Protein AF-A0A6A3FRI3-F1 (afdb_monomer_lite)

Foldseek 3Di:
DDDPPPPVVLLVVLADPPDPVCVVVSVVSLVVVQVVVQVVVQVVCVVVVHDGAQDGLVVVVVDDRDQDDQDDPVDPVSNVSSVVNVVVSVVSNVVSVVSCVSRYDPVPPD

Radius of gyration: 16.51 Å; chains: 1; bounding box: 37×22×49 Å

Secondary structure (DSSP, 8-state):
-------HHHHHTT---S-GGGHHHHHHHHHHHHHHHHHHHHHHHHHTTPPPPS--TTHHHHSPPPPPPPPPTT-HHHHHHHHHHHHHHHHHHHHHHHHHHHHS-GGG--

Structure (mmCIF, N/CA/C/O backbone):
data_AF-A0A6A3FRI3-F1
#
_entry.id   AF-A0A6A3FRI3-F1
#
loop_
_atom_site.group_PDB
_atom_site.id
_atom_site.type_symbol
_atom_site.label_atom_id
_atom_site.label_alt_id
_atom_site.label_comp_id
_atom_site.label_asym_id
_atom_site.label_entity_id
_atom_site.label_seq_id
_atom_site.pdbx_PDB_ins_code
_atom_site.Cartn_x
_atom_site.Cartn_y
_atom_site.Cartn_z
_atom_site.occupancy
_atom_site.B_iso_or_equiv
_atom_site.auth_seq_id
_atom_site.auth_comp_id
_atom_site.auth_asym_id
_atom_site.auth_atom_id
_atom_site.pdbx_PDB_model_num
ATOM 1 N N . MET A 1 1 ? -22.302 -7.271 1.006 1.00 30.28 1 MET A N 1
ATOM 2 C CA . MET A 1 1 ? -21.023 -6.550 1.175 1.00 30.28 1 MET A CA 1
ATOM 3 C C . MET A 1 1 ? -20.054 -7.052 0.111 1.00 30.28 1 MET A C 1
ATOM 5 O O . MET A 1 1 ? -19.526 -8.150 0.256 1.00 30.28 1 MET A O 1
ATOM 9 N N . SER A 1 2 ? -19.900 -6.324 -1.000 1.00 31.44 2 SER A N 1
ATOM 10 C CA . SER A 1 2 ? -18.904 -6.665 -2.026 1.00 31.44 2 SER A CA 1
ATOM 11 C C . SER A 1 2 ? -17.510 -6.451 -1.452 1.00 31.44 2 SER A C 1
ATOM 13 O O . SER A 1 2 ? -17.200 -5.361 -0.979 1.00 31.44 2 SER A O 1
ATOM 15 N N . LYS A 1 3 ? -16.664 -7.487 -1.500 1.00 38.19 3 LYS A N 1
ATOM 16 C CA . LYS A 1 3 ? -15.209 -7.313 -1.404 1.00 38.19 3 LYS A CA 1
ATOM 17 C C . LYS A 1 3 ? -14.811 -6.238 -2.423 1.00 38.19 3 LYS A C 1
ATOM 19 O O . LYS A 1 3 ? -15.336 -6.306 -3.537 1.00 38.19 3 LYS A O 1
ATOM 24 N N . PRO A 1 4 ? -13.895 -5.305 -2.115 1.00 42.94 4 PRO A N 1
ATOM 25 C CA . PRO A 1 4 ? -13.246 -4.553 -3.173 1.00 42.94 4 PRO A CA 1
ATOM 26 C C . PRO A 1 4 ? -12.494 -5.592 -4.003 1.00 42.94 4 PRO A C 1
ATOM 28 O O . PRO A 1 4 ? -11.451 -6.112 -3.602 1.00 42.94 4 PRO A O 1
ATOM 31 N N . ALA A 1 5 ? -13.111 -6.012 -5.106 1.00 43.94 5 ALA A N 1
ATOM 32 C CA . ALA A 1 5 ? -12.445 -6.797 -6.114 1.00 43.94 5 ALA A CA 1
ATOM 33 C C . ALA A 1 5 ? -11.361 -5.867 -6.633 1.00 43.94 5 ALA A C 1
ATOM 35 O O . ALA A 1 5 ? -11.647 -4.884 -7.306 1.00 43.94 5 ALA A O 1
ATOM 36 N N . LEU A 1 6 ? -10.130 -6.130 -6.203 1.00 53.78 6 LEU A N 1
ATOM 37 C CA . LEU A 1 6 ? -8.950 -5.554 -6.808 1.00 53.78 6 LEU A CA 1
ATOM 38 C C . LEU A 1 6 ? -9.091 -5.804 -8.306 1.00 53.78 6 LEU A C 1
ATOM 40 O O . LEU A 1 6 ? -9.023 -6.956 -8.742 1.00 53.78 6 LEU A O 1
ATOM 44 N N . ASP A 1 7 ? -9.406 -4.751 -9.052 1.00 58.34 7 ASP A N 1
ATOM 45 C CA . ASP A 1 7 ? -9.619 -4.863 -10.480 1.00 58.34 7 ASP A CA 1
ATOM 46 C C . ASP A 1 7 ? -8.304 -5.372 -11.070 1.00 58.34 7 ASP A C 1
ATOM 48 O O . ASP A 1 7 ? -7.268 -4.711 -10.959 1.00 58.34 7 ASP A O 1
ATOM 52 N N . LYS A 1 8 ? -8.298 -6.608 -11.581 1.00 54.31 8 LYS A N 1
ATOM 53 C CA . LYS A 1 8 ? -7.068 -7.262 -12.054 1.00 54.31 8 LYS A CA 1
ATOM 54 C C . LYS A 1 8 ? -6.370 -6.399 -13.110 1.00 54.31 8 LYS A C 1
ATOM 56 O O . LYS A 1 8 ? -5.144 -6.321 -13.109 1.00 54.31 8 LYS A O 1
ATOM 61 N N . SER A 1 9 ? -7.153 -5.651 -13.897 1.00 58.28 9 SER A N 1
ATOM 62 C CA . SER A 1 9 ? -6.645 -4.699 -14.887 1.00 58.28 9 SER A CA 1
ATOM 63 C C . SER A 1 9 ? -5.791 -3.586 -14.264 1.00 58.28 9 SER A C 1
ATOM 65 O O . SER A 1 9 ? -4.794 -3.164 -14.852 1.00 58.28 9 SER A O 1
ATOM 67 N N . SER A 1 10 ? -6.118 -3.156 -13.039 1.00 68.31 10 SER A N 1
ATOM 68 C CA . SER A 1 10 ? -5.391 -2.104 -12.329 1.00 68.31 10 SER A CA 1
ATOM 69 C C . SER A 1 10 ? -3.995 -2.565 -11.917 1.00 68.31 10 SER A C 1
ATOM 71 O O . SER A 1 10 ? -3.048 -1.794 -12.056 1.00 68.31 10 SER A O 1
ATOM 73 N N . VAL A 1 11 ? -3.836 -3.806 -11.448 1.00 73.56 11 VAL A N 1
ATOM 74 C CA . VAL A 1 11 ? -2.526 -4.329 -11.018 1.00 73.56 11 VAL A CA 1
ATOM 75 C C . VAL A 1 11 ? -1.655 -4.698 -12.212 1.00 73.56 11 VAL A C 1
ATOM 77 O O . VAL A 1 11 ? -0.459 -4.409 -12.199 1.00 73.56 11 VAL A O 1
ATOM 80 N N . ASP A 1 12 ? -2.244 -5.249 -13.276 1.00 77.69 12 ASP A N 1
ATOM 81 C CA . ASP A 1 12 ? -1.517 -5.547 -14.515 1.00 77.69 12 ASP A CA 1
ATOM 82 C C . ASP A 1 12 ? -0.881 -4.280 -15.118 1.00 77.69 12 ASP A C 1
ATOM 84 O O . ASP A 1 12 ? 0.250 -4.318 -15.611 1.00 77.69 12 ASP A O 1
ATOM 88 N N . SER A 1 13 ? -1.549 -3.126 -14.991 1.00 83.00 13 SER A N 1
ATOM 89 C CA . SER A 1 13 ? -1.017 -1.824 -15.426 1.00 83.00 13 SER A CA 1
ATOM 90 C C . SER A 1 13 ? 0.208 -1.339 -14.628 1.00 83.00 13 SER A C 1
ATOM 92 O O . SER A 1 13 ? 0.984 -0.507 -15.111 1.00 83.00 13 SER A O 1
ATOM 94 N N . LEU A 1 14 ? 0.406 -1.870 -13.416 1.00 88.12 14 LEU A N 1
ATOM 95 C CA . LEU A 1 14 ? 1.510 -1.534 -12.514 1.00 88.12 14 LEU A CA 1
ATOM 96 C C . LEU A 1 14 ? 2.717 -2.457 -12.694 1.00 88.12 14 LEU A C 1
ATOM 98 O O . LEU A 1 14 ? 3.696 -2.328 -11.961 1.00 88.12 14 LEU A O 1
ATOM 102 N N . ARG A 1 15 ? 2.685 -3.390 -13.648 1.00 89.31 15 ARG A N 1
ATOM 103 C CA . ARG A 1 15 ? 3.771 -4.347 -13.849 1.00 89.31 15 ARG A CA 1
ATOM 104 C C . ARG A 1 15 ? 5.039 -3.657 -14.351 1.00 89.31 15 ARG A C 1
ATOM 106 O O . ARG A 1 15 ? 5.034 -2.929 -15.345 1.00 89.31 15 ARG A O 1
ATOM 113 N N . PHE A 1 16 ? 6.155 -3.909 -13.676 1.00 88.44 16 PHE A N 1
ATOM 114 C CA . PHE A 1 16 ? 7.455 -3.428 -14.108 1.00 88.44 16 PHE A CA 1
ATOM 115 C C . PHE A 1 16 ? 7.935 -4.242 -15.312 1.00 88.44 16 PHE A C 1
ATOM 117 O O . PHE A 1 16 ? 7.940 -5.471 -15.298 1.00 88.44 16 PHE A O 1
ATOM 124 N N . ASN A 1 17 ? 8.384 -3.554 -16.359 1.00 86.12 17 ASN A N 1
ATOM 125 C CA . ASN A 1 17 ? 8.861 -4.195 -17.588 1.00 86.12 17 ASN A CA 1
ATOM 126 C C . ASN A 1 17 ? 10.321 -4.681 -17.511 1.00 86.12 17 ASN A C 1
ATOM 128 O O . ASN A 1 17 ? 10.878 -5.086 -18.529 1.00 86.12 17 ASN A O 1
ATOM 132 N N . GLY A 1 18 ? 10.953 -4.608 -16.336 1.00 84.94 18 GLY A N 1
ATOM 133 C CA . GLY A 1 18 ? 12.324 -5.069 -16.107 1.00 84.94 18 GLY A CA 1
ATOM 134 C C . GLY A 1 18 ? 13.418 -4.128 -16.621 1.00 84.94 18 GLY A C 1
ATOM 135 O O . GLY A 1 18 ? 14.591 -4.390 -16.377 1.00 84.94 18 GLY A O 1
ATOM 136 N N . LYS A 1 19 ? 13.077 -3.030 -17.313 1.00 87.62 19 LYS A N 1
ATOM 137 C CA . LYS A 1 19 ? 14.070 -2.099 -17.872 1.00 87.62 19 LYS A CA 1
ATOM 138 C C . LYS A 1 19 ? 14.507 -1.084 -16.806 1.00 87.62 19 LYS A C 1
ATOM 140 O O . LYS A 1 19 ? 13.668 -0.282 -16.388 1.00 87.62 19 LYS A O 1
ATOM 145 N N . PRO A 1 20 ? 15.796 -1.030 -16.411 1.00 87.50 20 PRO A N 1
ATOM 146 C CA . PRO A 1 20 ? 16.275 -0.118 -15.367 1.00 87.50 20 PRO A CA 1
ATOM 147 C C . PRO A 1 20 ? 15.896 1.362 -15.566 1.00 87.50 20 PRO A C 1
ATOM 149 O O . PRO A 1 20 ? 15.453 1.977 -14.596 1.00 87.50 20 PRO A O 1
ATOM 152 N N . PRO A 1 21 ? 15.936 1.934 -16.793 1.00 91.81 21 PRO A N 1
ATOM 153 C CA . PRO A 1 21 ? 15.521 3.324 -17.014 1.00 91.81 21 PRO A CA 1
ATOM 154 C C . PRO A 1 21 ? 14.061 3.611 -16.636 1.00 91.81 21 PRO A C 1
ATOM 156 O O . PRO A 1 21 ? 13.702 4.748 -16.352 1.00 91.81 21 PRO A O 1
ATOM 159 N N . HIS A 1 22 ? 13.202 2.589 -16.618 1.00 89.94 22 HIS A N 1
ATOM 160 C CA . HIS A 1 22 ? 11.782 2.731 -16.300 1.00 89.94 22 HIS A CA 1
ATOM 161 C C . HIS A 1 22 ? 11.470 2.525 -14.813 1.00 89.94 22 HIS A C 1
ATOM 163 O O . HIS A 1 22 ? 10.319 2.689 -14.409 1.00 89.94 22 HIS A O 1
ATOM 169 N N . PHE A 1 23 ? 12.461 2.164 -13.993 1.00 88.06 23 PHE A N 1
ATOM 170 C CA . PHE A 1 23 ? 12.241 1.803 -12.593 1.00 88.06 23 PHE A CA 1
ATOM 171 C C . PHE A 1 23 ? 11.689 2.972 -11.770 1.00 88.06 23 PHE A C 1
ATOM 173 O O . PHE A 1 23 ? 10.719 2.803 -11.034 1.00 88.06 23 PHE A O 1
ATOM 180 N N . ALA A 1 24 ? 12.245 4.176 -11.941 1.00 90.38 24 ALA A N 1
ATOM 181 C CA . ALA A 1 24 ? 11.767 5.369 -11.242 1.00 90.38 24 ALA A CA 1
ATOM 182 C C . ALA A 1 24 ? 10.301 5.682 -11.587 1.00 90.38 24 ALA A C 1
ATOM 184 O O . ALA A 1 24 ? 9.480 5.874 -10.693 1.00 90.38 24 ALA A O 1
ATOM 185 N N . ALA A 1 25 ? 9.951 5.641 -12.876 1.00 90.38 25 ALA A N 1
ATOM 186 C CA . ALA A 1 25 ? 8.585 5.875 -13.338 1.00 90.38 25 ALA A CA 1
ATOM 187 C C . ALA A 1 25 ? 7.604 4.810 -12.819 1.00 90.38 25 ALA A C 1
ATOM 189 O O . ALA A 1 25 ? 6.489 5.135 -12.412 1.00 90.38 25 ALA A O 1
ATOM 190 N N . TRP A 1 26 ? 8.019 3.541 -12.797 1.00 92.31 26 TRP A N 1
ATOM 191 C CA . TRP A 1 26 ? 7.243 2.457 -12.197 1.00 92.31 26 TRP A CA 1
ATOM 192 C C . TRP A 1 26 ? 7.014 2.681 -10.695 1.00 92.31 26 TRP A C 1
ATOM 194 O O . TRP A 1 26 ? 5.873 2.617 -10.238 1.00 92.31 26 TRP A O 1
ATOM 204 N N . LYS A 1 27 ? 8.065 3.028 -9.941 1.00 89.81 27 LYS A N 1
ATOM 205 C CA . LYS A 1 27 ? 7.968 3.324 -8.504 1.00 89.81 27 LYS A CA 1
ATOM 206 C C . LYS A 1 27 ? 6.992 4.474 -8.241 1.00 89.81 27 LYS A C 1
ATOM 208 O O . LYS A 1 27 ? 6.152 4.365 -7.352 1.00 89.81 27 LYS A O 1
ATOM 213 N N . SER A 1 28 ? 7.046 5.545 -9.036 1.00 90.31 28 SER A N 1
ATOM 214 C CA . SER A 1 28 ? 6.092 6.657 -8.938 1.00 90.31 28 SER A CA 1
ATOM 215 C C . SER A 1 28 ? 4.648 6.212 -9.178 1.00 90.31 28 SER A C 1
ATOM 217 O O . SER A 1 28 ? 3.768 6.597 -8.411 1.00 90.31 28 SER A O 1
ATOM 219 N N . LYS A 1 29 ? 4.391 5.365 -10.185 1.00 90.62 29 LYS A N 1
ATOM 220 C CA . LYS A 1 29 ? 3.048 4.806 -10.435 1.00 90.62 29 LYS A CA 1
ATOM 221 C C . LYS A 1 29 ? 2.540 3.981 -9.253 1.00 90.62 29 LYS A C 1
ATOM 223 O O . LYS A 1 29 ? 1.385 4.128 -8.864 1.00 90.62 29 LYS A O 1
ATOM 228 N N . LEU A 1 30 ? 3.406 3.161 -8.660 1.00 90.25 30 LEU A N 1
ATOM 229 C CA . LEU A 1 30 ? 3.069 2.357 -7.487 1.00 90.25 30 LEU A CA 1
ATOM 230 C C . LEU A 1 30 ? 2.686 3.248 -6.293 1.00 90.25 30 LEU A C 1
ATOM 232 O O . LEU A 1 30 ? 1.672 3.000 -5.647 1.00 90.25 30 LEU A O 1
ATOM 236 N N . ILE A 1 31 ? 3.440 4.322 -6.036 1.00 89.38 31 ILE A N 1
ATOM 237 C CA . ILE A 1 31 ? 3.127 5.285 -4.966 1.00 89.38 31 ILE A CA 1
ATOM 238 C C . ILE A 1 31 ? 1.783 5.985 -5.216 1.00 89.38 31 ILE A C 1
ATOM 240 O O . ILE A 1 31 ? 0.993 6.128 -4.287 1.00 89.38 31 ILE A O 1
ATOM 244 N N . ILE A 1 32 ? 1.499 6.404 -6.454 1.00 90.00 32 ILE A N 1
ATOM 245 C CA . ILE A 1 32 ? 0.219 7.041 -6.813 1.00 90.00 32 ILE A CA 1
ATOM 246 C C . ILE A 1 32 ? -0.958 6.087 -6.565 1.00 90.00 32 ILE A C 1
ATOM 248 O O . ILE A 1 32 ? -1.971 6.498 -6.004 1.00 90.00 32 ILE A O 1
ATOM 252 N N . HIS A 1 33 ? -0.814 4.812 -6.931 1.00 90.31 33 HIS A N 1
ATOM 253 C CA . HIS A 1 33 ? -1.831 3.788 -6.674 1.00 90.31 33 HIS A CA 1
ATOM 254 C C . HIS A 1 33 ? -2.098 3.599 -5.176 1.00 90.31 33 HIS A C 1
ATOM 256 O O . HIS A 1 33 ? -3.249 3.586 -4.740 1.00 90.31 33 HIS A O 1
ATOM 262 N N . LEU A 1 34 ? -1.035 3.501 -4.373 1.00 89.88 34 LEU A N 1
ATOM 263 C CA . LEU A 1 34 ? -1.152 3.364 -2.921 1.00 89.88 34 LEU A CA 1
ATOM 264 C C . LEU A 1 34 ? -1.819 4.585 -2.272 1.00 89.88 34 LEU A C 1
ATOM 266 O O . LEU A 1 34 ? -2.683 4.404 -1.416 1.00 89.88 34 LEU A O 1
ATOM 270 N N . LYS A 1 35 ? -1.495 5.801 -2.732 1.00 87.94 35 LYS A N 1
ATOM 271 C CA . LYS A 1 35 ? -2.168 7.047 -2.321 1.00 87.94 35 LYS A CA 1
ATOM 272 C C . LYS A 1 35 ? -3.671 7.004 -2.597 1.00 87.94 35 LYS A C 1
ATOM 274 O O . LYS A 1 35 ? -4.469 7.230 -1.693 1.00 87.94 35 LYS A O 1
ATOM 279 N N . ALA A 1 36 ? -4.065 6.638 -3.817 1.00 87.50 36 ALA A N 1
ATOM 280 C CA . ALA A 1 36 ? -5.477 6.557 -4.191 1.00 87.50 36 ALA A CA 1
ATOM 281 C C . ALA A 1 36 ? -6.258 5.550 -3.321 1.00 87.50 36 ALA A C 1
ATOM 283 O O . ALA A 1 36 ? -7.353 5.855 -2.848 1.00 87.50 36 ALA A O 1
ATOM 284 N N . LEU A 1 37 ? -5.676 4.376 -3.045 1.00 86.81 37 LEU A N 1
ATOM 285 C CA . LEU A 1 37 ? -6.274 3.380 -2.146 1.00 86.81 37 LEU A CA 1
ATOM 286 C C . LEU A 1 37 ? -6.367 3.868 -0.695 1.00 86.81 37 LEU A C 1
ATOM 288 O O . LEU A 1 37 ? -7.349 3.586 -0.005 1.00 86.81 37 LEU A O 1
ATOM 292 N N . SER A 1 38 ? -5.344 4.582 -0.229 1.00 85.00 38 SER A N 1
ATOM 293 C CA . SER A 1 38 ? -5.301 5.197 1.098 1.00 85.00 38 SER A CA 1
ATOM 294 C C . SER A 1 38 ? -6.451 6.189 1.288 1.00 85.00 38 SER A C 1
ATOM 296 O O . SER A 1 38 ? -7.200 6.104 2.265 1.00 85.00 38 SER A O 1
ATOM 298 N N . ASP A 1 39 ? -6.660 7.070 0.309 1.00 84.50 39 ASP A N 1
ATOM 299 C CA . ASP A 1 39 ? -7.727 8.069 0.338 1.00 84.50 39 ASP A CA 1
ATOM 300 C C . ASP A 1 39 ? -9.121 7.433 0.223 1.00 84.50 39 ASP A C 1
ATOM 302 O O . ASP A 1 39 ? -10.020 7.802 0.984 1.00 84.50 39 ASP A O 1
ATOM 306 N N . GLN A 1 40 ? -9.296 6.417 -0.633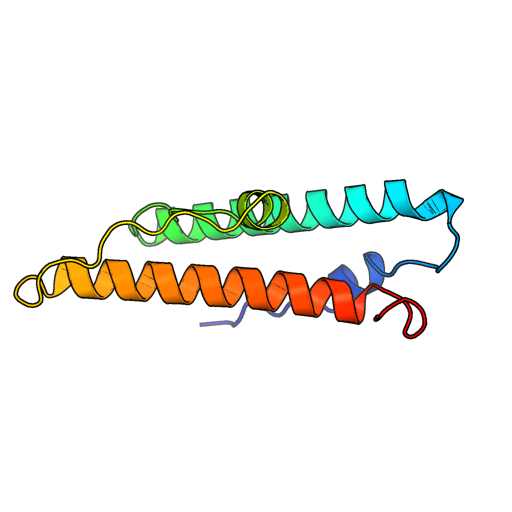 1.00 85.75 40 GLN A N 1
ATOM 307 C CA . GLN A 1 40 ? -10.546 5.650 -0.705 1.00 85.75 40 GLN A CA 1
ATOM 308 C C . GLN A 1 40 ? -10.889 5.021 0.654 1.00 85.75 40 GLN A C 1
ATOM 310 O O . GLN A 1 40 ? -12.009 5.154 1.146 1.00 85.75 40 GLN A O 1
ATOM 315 N N . ARG A 1 41 ? -9.920 4.370 1.303 1.00 82.12 41 ARG A N 1
ATOM 316 C CA . ARG A 1 41 ? -10.132 3.723 2.604 1.00 82.12 41 ARG A CA 1
ATOM 317 C C . ARG A 1 41 ? -10.399 4.736 3.717 1.00 82.12 41 ARG A C 1
ATOM 319 O O . ARG A 1 41 ? -11.207 4.466 4.606 1.00 82.12 41 ARG A O 1
ATOM 326 N N . ALA A 1 42 ? -9.741 5.894 3.691 1.00 81.69 42 ALA A N 1
ATOM 327 C CA . ALA A 1 42 ? -10.023 6.975 4.630 1.00 81.69 42 ALA A CA 1
ATOM 328 C C . ALA A 1 42 ? -11.466 7.482 4.473 1.00 81.69 42 ALA A C 1
ATOM 330 O O . ALA A 1 42 ? -12.157 7.670 5.475 1.00 81.69 42 ALA A O 1
ATOM 331 N N . LEU A 1 43 ? -11.941 7.632 3.233 1.00 83.25 43 LEU A N 1
ATOM 332 C CA . LEU A 1 43 ? -13.324 8.003 2.945 1.00 83.25 43 LEU A CA 1
ATOM 333 C C . LEU A 1 43 ? -14.316 6.944 3.448 1.00 83.25 43 LEU A C 1
ATOM 335 O O . LEU A 1 43 ? -15.288 7.292 4.116 1.00 83.25 43 LEU A O 1
ATOM 339 N N . GLU A 1 44 ? -14.052 5.659 3.196 1.00 85.00 44 GLU A N 1
ATOM 340 C CA . GLU A 1 44 ? -14.876 4.556 3.708 1.00 85.00 44 GLU A CA 1
ATOM 341 C C . GLU A 1 44 ? -14.965 4.597 5.242 1.00 85.00 44 GLU A C 1
ATOM 343 O O . GLU A 1 44 ? -16.054 4.479 5.801 1.00 85.00 44 GLU A O 1
ATOM 348 N N . LYS A 1 45 ? -13.852 4.822 5.950 1.00 80.50 45 LYS A N 1
ATOM 349 C CA . LYS A 1 45 ? -13.853 4.916 7.420 1.00 80.50 45 LYS A CA 1
ATOM 350 C C . LYS A 1 45 ? -14.681 6.093 7.935 1.00 80.50 45 LYS A C 1
ATOM 352 O O . LYS A 1 45 ? -15.475 5.896 8.855 1.00 80.50 45 LYS A O 1
ATOM 357 N N . LEU A 1 46 ? -14.567 7.265 7.303 1.00 80.44 46 LEU A N 1
ATOM 358 C CA . LEU A 1 46 ? -15.384 8.438 7.633 1.00 80.44 46 LEU A CA 1
ATOM 359 C C . LEU A 1 46 ? -16.883 8.166 7.443 1.00 80.44 46 LEU A C 1
ATOM 361 O O . LEU A 1 46 ? -17.684 8.511 8.310 1.00 80.44 46 LEU A O 1
ATOM 365 N N . GLN 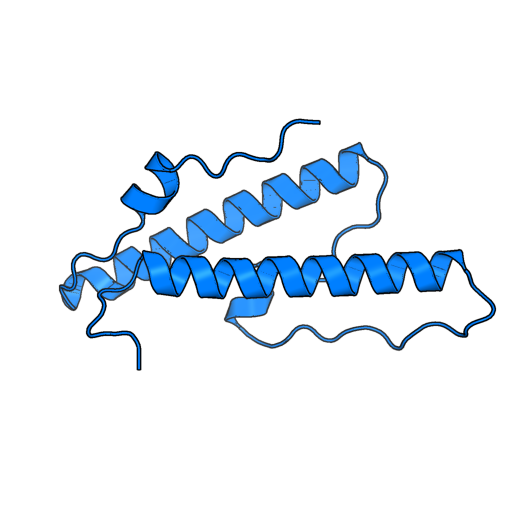A 1 47 ? -17.268 7.503 6.350 1.00 80.19 47 GLN A N 1
ATOM 366 C CA . GLN A 1 47 ? -18.669 7.157 6.075 1.00 80.19 47 GLN A CA 1
ATOM 367 C C . GLN A 1 47 ? -19.266 6.218 7.130 1.00 80.19 47 GLN A C 1
ATOM 369 O O . GLN A 1 47 ? -20.437 6.342 7.482 1.00 80.19 47 GLN A O 1
ATOM 374 N N . HIS A 1 48 ? -18.455 5.312 7.671 1.00 82.88 48 HIS A N 1
ATOM 375 C CA . HIS A 1 48 ? -18.872 4.365 8.704 1.00 82.88 48 HIS A CA 1
ATOM 376 C C . HIS A 1 48 ? -18.702 4.912 10.133 1.00 82.88 48 HIS A C 1
ATOM 378 O O . HIS A 1 48 ? -18.855 4.155 11.088 1.00 82.88 48 HIS A O 1
ATOM 384 N N . LYS A 1 49 ? -18.395 6.212 10.297 1.00 78.69 49 LYS A N 1
ATOM 385 C CA . LYS A 1 49 ? -18.133 6.867 11.596 1.00 78.69 49 LYS A CA 1
ATOM 386 C C . LYS A 1 49 ? -17.043 6.177 12.425 1.00 78.69 49 LYS A C 1
ATOM 388 O O . LYS A 1 49 ? -17.048 6.260 13.650 1.00 78.69 49 LYS A O 1
ATOM 393 N N . HIS A 1 50 ? -16.115 5.491 11.764 1.00 74.31 50 HIS A N 1
ATOM 394 C CA . HIS A 1 50 ? -14.936 4.961 12.432 1.00 74.31 50 HIS A CA 1
ATOM 395 C C . HIS A 1 50 ? -13.898 6.064 12.614 1.00 74.31 50 HIS A C 1
ATOM 397 O O . HIS A 1 50 ? -13.855 7.030 11.847 1.00 74.31 50 HIS A O 1
ATOM 403 N N . GLU A 1 51 ? -13.020 5.878 13.597 1.00 73.81 51 GLU A N 1
ATOM 404 C CA . GLU A 1 51 ? -11.835 6.711 13.720 1.00 73.81 51 GLU A CA 1
ATOM 405 C C . GLU A 1 51 ? -10.959 6.620 12.468 1.00 73.81 51 GLU A C 1
ATOM 407 O O . GLU A 1 51 ? -10.949 5.633 11.714 1.00 73.81 51 GLU A O 1
ATOM 412 N N . LYS A 1 52 ? -10.224 7.707 12.232 1.00 72.94 52 LYS A N 1
ATOM 413 C CA . LYS A 1 52 ? -9.275 7.780 11.132 1.00 72.94 52 LYS A CA 1
ATOM 414 C C . LYS A 1 52 ? -8.148 6.770 11.386 1.00 72.94 52 LYS A C 1
ATOM 416 O O . LYS A 1 52 ? -7.605 6.753 12.487 1.00 72.94 52 LYS A O 1
ATOM 421 N N . PRO A 1 53 ? -7.740 5.989 10.370 1.00 76.81 53 PRO A N 1
ATOM 422 C CA . PRO A 1 53 ? -6.575 5.121 10.471 1.00 76.81 53 PRO A CA 1
ATOM 423 C C . PRO A 1 53 ? -5.338 5.857 10.990 1.00 76.81 53 PRO A C 1
ATOM 425 O O . PRO A 1 53 ? -5.018 6.941 10.498 1.00 76.81 53 PRO A O 1
ATOM 428 N N . LEU A 1 54 ? -4.622 5.223 11.921 1.00 79.75 54 LEU A N 1
ATOM 429 C CA . LEU A 1 54 ? -3.364 5.737 12.473 1.00 79.75 54 LEU A CA 1
ATOM 430 C C . LEU A 1 54 ? -2.229 5.790 11.446 1.00 79.75 54 LEU A C 1
ATOM 432 O O . LEU A 1 54 ? -1.354 6.641 11.555 1.00 79.75 54 LEU A O 1
ATOM 436 N N . SER A 1 55 ? -2.248 4.901 10.451 1.00 82.25 55 SER A N 1
ATOM 437 C CA . SER A 1 55 ? -1.310 4.942 9.332 1.00 82.25 55 SER A CA 1
ATOM 438 C C . SER A 1 55 ? -1.993 4.671 8.004 1.00 82.25 55 SER A C 1
ATOM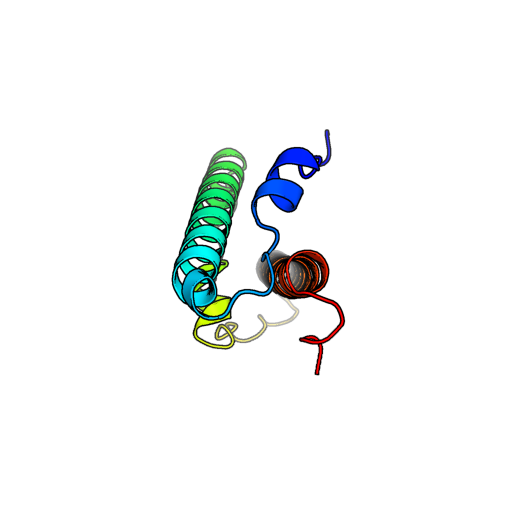 440 O O . SER A 1 55 ? -3.021 3.985 7.895 1.00 82.25 55 SER A O 1
ATOM 442 N N . ARG A 1 56 ? -1.335 5.200 6.985 1.00 84.88 56 ARG A N 1
ATOM 443 C CA . ARG A 1 56 ? -1.618 5.048 5.573 1.00 84.88 56 ARG A CA 1
ATOM 444 C C . ARG A 1 56 ? -0.613 4.101 4.916 1.00 84.88 56 ARG A C 1
ATOM 446 O O . ARG A 1 56 ? 0.349 3.647 5.542 1.00 84.88 56 ARG A O 1
ATOM 453 N N . PHE A 1 57 ? -0.842 3.804 3.640 1.00 86.19 57 PHE A N 1
ATOM 454 C CA . PHE A 1 57 ? 0.050 2.959 2.851 1.00 86.19 57 PHE A CA 1
ATOM 455 C C . PHE A 1 57 ? 1.420 3.610 2.639 1.00 86.19 57 PHE A C 1
ATOM 457 O O . PHE A 1 57 ? 2.430 2.918 2.605 1.00 86.19 57 PHE A O 1
ATOM 464 N N . GLU A 1 58 ? 1.448 4.928 2.489 1.00 85.75 58 GLU A N 1
ATOM 465 C CA . GLU A 1 58 ? 2.643 5.728 2.251 1.00 85.75 58 GLU A CA 1
ATOM 466 C C . GLU A 1 58 ? 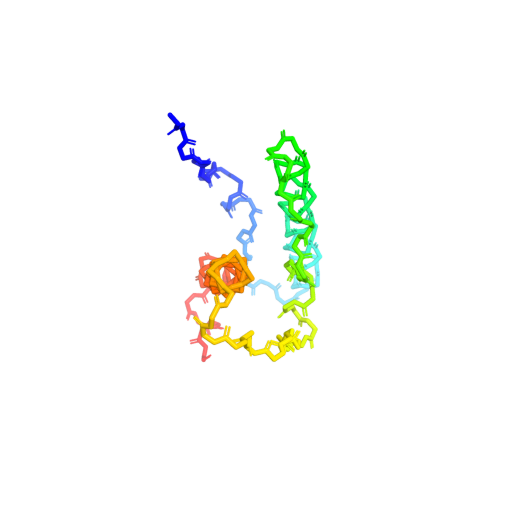3.575 5.702 3.463 1.00 85.75 58 GLU A C 1
ATOM 468 O O . GLU A 1 58 ? 4.771 5.482 3.295 1.00 85.75 58 GLU A O 1
ATOM 473 N N . ASP A 1 59 ? 3.016 5.799 4.673 1.00 85.75 59 ASP A N 1
ATOM 474 C CA . ASP A 1 59 ? 3.779 5.732 5.925 1.00 85.75 59 ASP A CA 1
ATOM 475 C C . ASP A 1 59 ? 4.560 4.411 6.022 1.00 85.75 59 ASP A C 1
ATOM 477 O O . ASP A 1 59 ? 5.727 4.394 6.404 1.00 85.75 59 ASP A O 1
ATOM 481 N N . LEU A 1 60 ? 3.938 3.307 5.584 1.00 85.50 60 LEU A N 1
ATOM 482 C CA . LEU A 1 60 ? 4.534 1.967 5.552 1.00 85.50 60 LEU A CA 1
ATOM 483 C C . LEU A 1 60 ? 5.666 1.811 4.523 1.00 85.50 60 LEU A C 1
ATOM 485 O O . LEU A 1 60 ? 6.421 0.841 4.605 1.00 85.50 60 LEU A O 1
ATOM 489 N N . LEU A 1 61 ? 5.774 2.711 3.538 1.00 84.31 61 LEU A N 1
ATOM 490 C CA . LEU A 1 61 ? 6.902 2.731 2.600 1.00 84.31 61 LEU A CA 1
ATOM 491 C C . LEU A 1 61 ? 8.129 3.421 3.198 1.00 84.31 61 LEU A C 1
ATOM 493 O O . LEU A 1 61 ? 9.247 3.133 2.772 1.00 84.31 61 LEU A O 1
ATOM 497 N N . GLU A 1 62 ? 7.918 4.344 4.136 1.00 84.38 62 GLU A N 1
ATOM 498 C CA . GLU A 1 62 ? 8.976 5.134 4.764 1.00 84.38 62 GLU A CA 1
ATOM 499 C C . GLU A 1 62 ? 9.507 4.458 6.030 1.00 84.38 62 GLU A C 1
ATOM 501 O O . GLU A 1 62 ? 10.720 4.388 6.230 1.00 84.38 62 GLU A O 1
ATOM 506 N N . SER A 1 63 ? 8.619 3.940 6.883 1.00 78.69 63 SER A N 1
ATOM 507 C CA . SER A 1 63 ? 9.000 3.303 8.146 1.00 78.69 63 SER A CA 1
ATOM 508 C C . SER A 1 63 ? 7.903 2.390 8.699 1.00 78.69 63 SER A C 1
ATOM 510 O O . SER A 1 63 ? 6.774 2.365 8.214 1.00 78.69 63 SER A O 1
ATOM 512 N N . GLN A 1 64 ? 8.226 1.605 9.731 1.00 77.62 64 GLN A N 1
ATOM 513 C CA . GLN A 1 64 ? 7.198 0.884 10.475 1.00 77.62 64 GLN A CA 1
ATOM 514 C C . GLN A 1 64 ? 6.387 1.889 11.320 1.00 77.62 64 GLN A C 1
ATOM 516 O O . GLN A 1 64 ? 6.985 2.588 12.138 1.00 77.62 64 GLN A O 1
ATOM 521 N N . PRO A 1 65 ? 5.049 1.956 11.172 1.00 79.62 65 PRO A N 1
ATOM 522 C CA . PRO A 1 65 ? 4.223 2.869 11.949 1.00 79.62 65 PRO A CA 1
ATOM 523 C C . PRO A 1 65 ? 4.319 2.575 13.444 1.00 79.62 65 PRO A C 1
ATOM 525 O O . PRO A 1 65 ? 4.227 1.419 13.865 1.00 79.62 65 PRO A O 1
ATOM 528 N N . ALA A 1 66 ? 4.459 3.629 14.247 1.00 74.44 66 ALA A N 1
ATOM 529 C CA . ALA A 1 66 ? 4.394 3.515 15.695 1.00 74.44 66 ALA A CA 1
ATOM 530 C C . ALA A 1 66 ? 2.952 3.203 16.118 1.00 74.44 66 ALA A C 1
ATOM 532 O O . ALA A 1 66 ? 2.039 3.998 15.887 1.00 74.44 66 ALA A O 1
ATOM 533 N N . MET A 1 67 ? 2.749 2.043 16.741 1.00 77.31 67 MET A N 1
ATOM 534 C CA . MET A 1 67 ? 1.471 1.701 17.354 1.00 77.31 67 MET A CA 1
ATOM 535 C C . MET A 1 67 ? 1.378 2.320 18.750 1.00 77.31 67 MET A C 1
ATOM 537 O O . MET A 1 67 ? 2.341 2.227 19.518 1.00 77.31 67 MET A O 1
ATOM 541 N N . PRO A 1 68 ? 0.238 2.935 19.111 1.00 77.00 68 PRO A N 1
ATOM 542 C CA . PRO A 1 68 ? 0.017 3.375 20.475 1.00 77.00 68 PRO A CA 1
ATOM 543 C C . PRO A 1 68 ? 0.040 2.170 21.430 1.00 77.00 68 PRO A C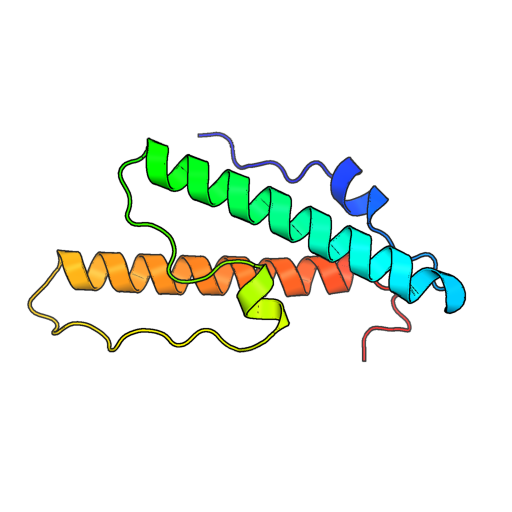 1
ATOM 545 O O . PRO A 1 68 ? -0.296 1.052 21.018 1.00 77.00 68 PRO A O 1
ATOM 548 N N . PRO A 1 69 ? 0.418 2.382 22.704 1.00 80.88 69 PRO A N 1
ATOM 549 C CA . PRO A 1 69 ? 0.398 1.334 23.715 1.00 80.88 69 PRO A CA 1
ATOM 550 C C . PRO A 1 69 ? -0.967 0.651 23.780 1.00 80.88 69 PRO A C 1
ATOM 552 O O . PRO A 1 69 ? -2.005 1.312 23.693 1.00 80.88 69 PRO A O 1
ATOM 555 N N . ARG A 1 70 ? -0.961 -0.674 23.955 1.00 83.19 70 ARG A N 1
ATOM 556 C CA . ARG A 1 70 ? -2.199 -1.438 24.104 1.00 83.19 70 ARG A CA 1
ATOM 557 C C . ARG A 1 70 ? -2.988 -0.911 25.316 1.00 83.19 70 ARG A C 1
ATOM 559 O O . ARG A 1 70 ? -2.401 -0.777 26.393 1.00 83.19 70 ARG A O 1
ATOM 566 N N . PRO A 1 71 ? -4.293 -0.629 25.163 1.00 83.62 71 PRO A N 1
ATOM 567 C CA . PRO A 1 71 ? -5.135 -0.194 26.270 1.00 83.62 71 PRO A CA 1
ATOM 568 C C . PRO A 1 71 ? -5.207 -1.235 27.402 1.00 83.62 71 PRO A C 1
ATOM 570 O O . PRO A 1 71 ? -4.987 -2.427 27.166 1.00 83.62 71 PRO A O 1
ATOM 573 N N . PRO A 1 72 ? -5.544 -0.821 28.637 1.00 82.12 72 PRO A N 1
ATOM 574 C CA . PRO A 1 72 ? -5.784 -1.756 29.728 1.00 82.12 72 PRO A CA 1
ATOM 575 C C . PRO A 1 72 ? -6.967 -2.680 29.404 1.00 82.12 72 PRO A C 1
ATOM 577 O O . PRO A 1 72 ? -7.991 -2.227 28.900 1.00 82.12 72 PRO A O 1
ATOM 580 N N . ALA A 1 73 ? -6.874 -3.957 29.790 1.00 74.38 73 ALA A N 1
ATOM 581 C CA . ALA A 1 73 ? -7.860 -4.997 29.458 1.00 74.38 73 ALA A CA 1
ATOM 582 C C . ALA A 1 73 ? -9.307 -4.732 29.945 1.00 74.38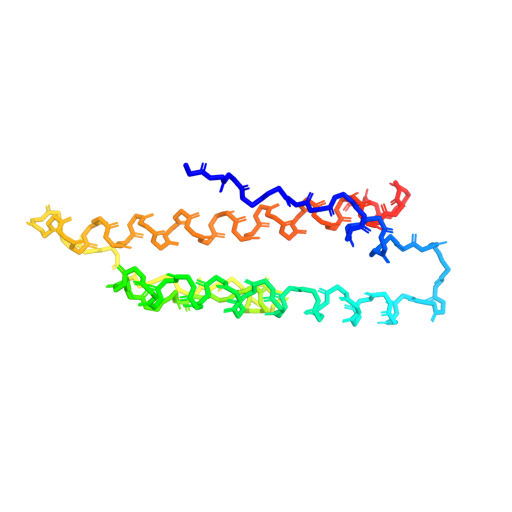 73 ALA A C 1
ATOM 584 O O . ALA A 1 73 ? -10.229 -5.443 29.550 1.00 74.38 73 ALA A O 1
ATOM 585 N N . GLY A 1 74 ? -9.519 -3.735 30.810 1.00 79.69 74 GLY A N 1
ATOM 586 C CA . GLY A 1 74 ? -10.846 -3.334 31.286 1.00 79.69 74 GLY A CA 1
ATOM 587 C C . GLY A 1 74 ? -11.659 -2.508 30.282 1.00 79.69 74 GLY A C 1
ATOM 588 O O . GLY A 1 74 ? -12.885 -2.487 30.384 1.00 79.69 74 GLY A O 1
ATOM 589 N N . ASP A 1 75 ? -11.011 -1.862 29.308 1.00 86.44 75 ASP A N 1
ATOM 590 C CA . ASP A 1 75 ? -11.686 -1.048 28.296 1.00 86.44 75 ASP A CA 1
ATOM 591 C C . ASP A 1 75 ? -11.886 -1.848 27.004 1.00 86.44 75 ASP A C 1
ATOM 593 O O . ASP A 1 75 ? -10.987 -1.989 26.167 1.00 86.44 75 ASP A O 1
ATOM 597 N N . LYS A 1 76 ? -13.088 -2.409 26.858 1.00 86.94 76 LYS A N 1
ATOM 598 C CA . LYS A 1 76 ? -13.451 -3.255 25.715 1.00 86.94 76 LYS A CA 1
ATOM 599 C C . LYS A 1 76 ? -13.489 -2.481 24.400 1.00 86.94 76 LYS A C 1
ATOM 601 O O . LYS A 1 76 ? -13.126 -3.046 23.374 1.00 86.94 76 LYS A O 1
ATOM 606 N N . GLU A 1 77 ? -13.915 -1.220 24.434 1.00 86.75 77 GLU A N 1
ATOM 607 C CA . GLU A 1 77 ? -14.006 -0.389 23.233 1.00 86.75 77 GLU A CA 1
ATOM 608 C C . GLU A 1 77 ? -12.603 0.003 22.778 1.00 86.75 77 GLU A C 1
ATOM 610 O O . GLU A 1 77 ? -12.238 -0.248 21.633 1.00 86.75 77 GLU A O 1
ATOM 615 N N . ALA A 1 78 ? -11.762 0.500 23.690 1.00 85.00 78 ALA A N 1
ATOM 616 C CA . ALA A 1 78 ? -10.385 0.844 23.353 1.00 85.00 78 ALA A CA 1
ATOM 617 C C . ALA A 1 78 ? -9.590 -0.380 22.864 1.00 85.00 78 ALA A C 1
ATOM 619 O O . ALA A 1 78 ? -8.827 -0.275 21.902 1.00 85.00 78 ALA A O 1
ATOM 620 N N . THR A 1 79 ? -9.791 -1.551 23.480 1.00 87.19 79 THR A N 1
ATOM 621 C CA . THR A 1 79 ? -9.165 -2.805 23.029 1.00 87.19 79 THR A CA 1
ATOM 622 C C . THR A 1 79 ? -9.614 -3.168 21.612 1.00 87.19 79 THR A C 1
ATOM 624 O O . THR A 1 79 ? -8.772 -3.422 20.754 1.00 87.19 79 THR A O 1
ATOM 627 N N . TRP A 1 80 ? -10.919 -3.114 21.326 1.00 86.44 80 TRP A N 1
ATOM 628 C CA . TRP A 1 80 ? -11.448 -3.399 19.991 1.00 86.44 80 TRP A CA 1
ATOM 629 C C . TRP A 1 80 ? -10.911 -2.434 18.922 1.00 86.44 80 TRP A C 1
ATOM 631 O O . TRP A 1 80 ? -10.543 -2.860 17.826 1.00 86.44 80 TRP A O 1
ATOM 641 N N . GLN A 1 81 ? -10.803 -1.142 19.243 1.00 83.81 81 GLN A N 1
ATOM 642 C CA . GLN A 1 81 ? -10.213 -0.140 18.348 1.00 83.81 81 GLN A CA 1
ATOM 643 C C . GLN A 1 81 ? -8.719 -0.402 18.100 1.00 83.81 81 GLN A C 1
ATOM 645 O O . GLN A 1 81 ? -8.238 -0.254 16.975 1.00 83.81 81 GLN A O 1
ATOM 650 N N . ASN A 1 82 ? -7.974 -0.824 19.127 1.00 85.81 82 ASN A N 1
ATOM 651 C CA . ASN A 1 82 ? -6.568 -1.210 18.989 1.00 85.81 82 ASN A CA 1
ATOM 652 C C . ASN A 1 82 ? -6.410 -2.418 18.049 1.00 85.81 82 ASN A C 1
ATOM 654 O O . ASN A 1 82 ? -5.640 -2.340 17.090 1.00 85.81 82 ASN A O 1
ATOM 658 N N . ASP A 1 83 ? -7.209 -3.470 18.245 1.00 87.69 83 ASP A N 1
ATOM 659 C CA . ASP A 1 83 ? -7.220 -4.668 17.395 1.00 87.69 83 ASP A CA 1
ATOM 660 C C . ASP A 1 83 ? -7.604 -4.339 15.939 1.00 87.69 83 ASP A C 1
ATOM 662 O O . ASP A 1 83 ? -7.041 -4.882 14.977 1.00 87.69 83 ASP A O 1
ATOM 666 N N . LEU A 1 84 ? -8.546 -3.406 15.751 1.00 86.44 84 LEU A N 1
ATOM 667 C CA . LEU A 1 84 ? -8.937 -2.909 14.434 1.00 86.44 84 LEU A CA 1
ATOM 668 C C . LEU A 1 84 ? -7.767 -2.205 13.734 1.00 86.44 84 LEU A C 1
ATOM 670 O O . LEU A 1 84 ? -7.538 -2.441 12.542 1.00 86.44 84 LEU A O 1
ATOM 674 N N . HIS A 1 85 ? -7.016 -1.367 14.454 1.00 86.12 85 HIS A N 1
ATOM 675 C CA . HIS A 1 85 ? -5.826 -0.699 13.928 1.00 86.12 85 HIS A CA 1
ATOM 676 C C . HIS A 1 85 ? -4.706 -1.692 13.585 1.00 86.12 85 HIS A C 1
ATOM 678 O O . HIS A 1 85 ? -4.160 -1.612 12.481 1.00 86.12 85 HIS A O 1
ATOM 684 N N . GLU A 1 86 ? -4.422 -2.672 14.451 1.00 87.56 86 GLU A N 1
ATOM 685 C CA . GLU A 1 86 ? -3.448 -3.742 14.175 1.00 87.56 86 GLU A CA 1
ATOM 686 C C . GLU A 1 86 ? -3.812 -4.516 12.897 1.00 87.56 86 GLU A C 1
ATOM 688 O O . GLU A 1 86 ? -2.990 -4.690 11.988 1.00 87.56 86 GLU A O 1
ATOM 693 N N . THR A 1 87 ? -5.078 -4.925 12.777 1.00 87.62 87 THR A N 1
ATOM 694 C CA . THR A 1 87 ? -5.579 -5.660 11.608 1.00 87.62 87 THR A CA 1
ATOM 695 C C . THR A 1 87 ? -5.464 -4.826 10.332 1.00 87.62 87 THR A C 1
ATOM 697 O O . THR A 1 87 ? -5.082 -5.334 9.269 1.00 87.62 87 THR A O 1
ATOM 700 N N . LEU A 1 88 ? -5.769 -3.528 10.419 1.00 85.69 88 LEU A N 1
ATOM 701 C CA . LEU A 1 88 ? -5.678 -2.612 9.290 1.00 85.69 88 LEU A CA 1
ATOM 702 C C . LEU A 1 88 ? -4.235 -2.475 8.800 1.00 85.69 88 LEU A C 1
ATOM 704 O O . LEU A 1 88 ? -4.000 -2.573 7.594 1.00 85.69 88 LEU A O 1
ATOM 708 N N . LEU A 1 89 ? -3.285 -2.284 9.717 1.00 87.62 89 LEU A N 1
ATOM 709 C CA . LEU A 1 89 ? -1.854 -2.199 9.421 1.00 87.62 89 LEU A CA 1
ATOM 710 C C . LEU A 1 89 ? -1.324 -3.482 8.789 1.00 87.62 89 LEU A C 1
ATOM 712 O O . LEU A 1 89 ? -0.685 -3.434 7.737 1.00 87.62 89 LEU A O 1
ATOM 716 N N . SER A 1 90 ? -1.644 -4.633 9.384 1.00 87.56 90 SER A N 1
ATOM 717 C CA . SER A 1 90 ? -1.255 -5.944 8.859 1.00 87.56 90 SER A CA 1
ATOM 718 C C . SER A 1 90 ? -1.776 -6.158 7.433 1.00 87.56 90 SER A C 1
ATOM 720 O O . SER A 1 90 ? -1.036 -6.584 6.539 1.00 87.56 90 SER A O 1
ATOM 722 N N . THR A 1 91 ? -3.026 -5.759 7.180 1.00 88.81 91 THR A N 1
ATOM 723 C CA . THR A 1 91 ? -3.637 -5.814 5.846 1.00 88.81 91 THR A CA 1
ATOM 724 C C . THR A 1 91 ? -2.912 -4.903 4.851 1.00 88.81 91 THR A C 1
ATOM 726 O O . THR A 1 91 ? -2.626 -5.333 3.733 1.00 88.81 91 THR A O 1
ATOM 729 N N . GLN A 1 92 ? -2.594 -3.660 5.237 1.00 89.44 92 GLN A N 1
ATOM 730 C CA . GLN A 1 92 ? -1.880 -2.712 4.370 1.00 89.44 92 GLN A CA 1
ATOM 731 C C . GLN A 1 92 ? -0.472 -3.216 4.029 1.00 89.44 92 GLN A C 1
ATOM 733 O O . GLN A 1 92 ? -0.103 -3.274 2.856 1.00 89.44 92 GLN A O 1
ATOM 738 N N . SER A 1 93 ? 0.287 -3.663 5.032 1.00 87.94 93 SER A N 1
ATOM 739 C CA . SER A 1 93 ? 1.636 -4.207 4.844 1.00 87.94 93 SER A CA 1
ATOM 740 C C . SER A 1 93 ? 1.631 -5.444 3.939 1.00 87.94 93 SER A C 1
ATOM 742 O O . SER A 1 93 ? 2.413 -5.534 2.991 1.00 87.94 93 SER A O 1
ATOM 744 N N . SER A 1 94 ? 0.702 -6.375 4.174 1.00 88.75 94 SER A N 1
ATOM 745 C CA . SER A 1 94 ? 0.550 -7.578 3.347 1.00 88.75 94 SER A CA 1
ATOM 746 C C . SER A 1 94 ? 0.210 -7.237 1.898 1.00 88.75 94 SER A C 1
ATOM 748 O O . SER A 1 94 ? 0.733 -7.862 0.974 1.00 88.75 94 SER A O 1
ATOM 750 N N . TYR A 1 95 ? -0.629 -6.222 1.684 1.00 90.06 95 TYR A N 1
ATOM 751 C CA . TYR A 1 95 ? -0.976 -5.764 0.345 1.00 90.06 95 TYR A CA 1
ATOM 752 C C . TYR A 1 95 ? 0.221 -5.144 -0.385 1.00 90.06 95 TYR A C 1
ATOM 754 O O . TYR A 1 95 ? 0.458 -5.505 -1.535 1.00 90.06 95 TYR A O 1
ATOM 762 N N . ILE A 1 96 ? 1.013 -4.287 0.272 1.00 88.75 96 ILE A N 1
ATOM 763 C CA . ILE A 1 96 ? 2.240 -3.724 -0.322 1.00 88.75 96 ILE A CA 1
ATOM 764 C C . ILE A 1 96 ? 3.184 -4.851 -0.753 1.00 88.75 96 ILE A C 1
ATOM 766 O O . ILE A 1 96 ? 3.643 -4.859 -1.895 1.00 88.75 96 ILE A O 1
ATOM 770 N N . LYS A 1 97 ? 3.425 -5.836 0.124 1.00 88.25 97 LYS A N 1
ATOM 771 C CA . LYS A 1 97 ? 4.277 -6.998 -0.185 1.00 88.25 97 LYS A CA 1
ATOM 772 C C . LYS A 1 97 ? 3.754 -7.777 -1.387 1.00 88.25 97 LYS A C 1
ATOM 774 O O . LYS A 1 97 ? 4.511 -8.089 -2.300 1.00 88.25 97 LYS A O 1
ATOM 779 N N . LYS A 1 98 ? 2.449 -8.065 -1.414 1.00 89.75 98 LYS A N 1
ATOM 780 C CA . LYS A 1 98 ? 1.811 -8.755 -2.538 1.00 89.75 98 LYS A CA 1
ATOM 781 C C . LYS A 1 98 ? 1.980 -7.969 -3.840 1.00 89.75 98 LYS A C 1
ATOM 783 O O . LYS A 1 98 ? 2.396 -8.545 -4.840 1.00 89.75 98 LYS A O 1
ATOM 788 N N . LEU A 1 99 ? 1.712 -6.665 -3.811 1.00 88.44 99 LEU A N 1
ATOM 789 C CA . LEU A 1 99 ? 1.828 -5.792 -4.973 1.00 88.44 99 LEU A CA 1
ATOM 790 C C . LEU A 1 99 ? 3.264 -5.773 -5.504 1.00 88.44 99 LEU A C 1
ATOM 792 O O . LEU A 1 99 ? 3.469 -5.916 -6.705 1.00 88.44 99 LEU A O 1
ATOM 796 N N . GLN A 1 100 ? 4.264 -5.665 -4.629 1.00 86.75 100 GLN A N 1
ATOM 797 C CA . GLN A 1 100 ? 5.676 -5.758 -5.014 1.00 86.75 100 GLN A CA 1
ATOM 798 C C . GLN A 1 100 ? 5.997 -7.115 -5.653 1.00 86.75 100 GLN A C 1
ATOM 800 O O . GLN A 1 100 ? 6.598 -7.155 -6.723 1.00 86.75 100 GLN A O 1
ATOM 805 N N . CYS A 1 101 ? 5.542 -8.221 -5.059 1.00 86.06 101 CYS A N 1
ATOM 806 C CA . CYS A 1 101 ? 5.746 -9.562 -5.607 1.00 86.06 101 CYS A CA 1
ATOM 807 C C . CYS A 1 101 ? 5.097 -9.765 -6.984 1.00 86.06 101 CYS A C 1
ATOM 809 O O . CYS A 1 101 ? 5.665 -10.481 -7.807 1.00 86.06 101 CYS A O 1
ATOM 811 N N . GLU A 1 102 ? 3.920 -9.187 -7.229 1.00 86.81 102 GLU A N 1
ATOM 812 C CA . GLU A 1 102 ? 3.173 -9.325 -8.489 1.00 86.81 102 GLU A CA 1
ATOM 813 C C . GLU A 1 102 ? 3.682 -8.381 -9.586 1.00 86.81 102 GLU A C 1
ATOM 815 O O . GLU A 1 102 ? 3.643 -8.722 -10.770 1.00 86.81 102 GLU A O 1
ATOM 820 N N . THR A 1 103 ? 4.180 -7.203 -9.206 1.00 87.12 103 THR A N 1
ATOM 821 C CA . THR A 1 103 ? 4.609 -6.170 -10.158 1.00 87.12 103 THR A CA 1
ATOM 822 C C . THR A 1 103 ? 6.096 -6.229 -10.492 1.00 87.12 103 THR A C 1
ATOM 824 O O . THR A 1 103 ? 6.479 -5.733 -11.552 1.00 87.12 103 THR A O 1
ATOM 827 N N . LEU A 1 104 ? 6.931 -6.859 -9.660 1.00 85.62 104 LEU A N 1
ATOM 828 C CA . LEU A 1 104 ? 8.344 -7.094 -9.958 1.00 85.62 104 LEU A CA 1
ATOM 829 C C . LEU A 1 104 ? 8.561 -8.397 -10.757 1.00 85.62 104 LEU A C 1
ATOM 831 O O . LEU A 1 104 ? 7.869 -9.394 -10.531 1.00 85.62 104 LEU A O 1
ATOM 835 N N . PRO A 1 105 ? 9.550 -8.433 -11.673 1.00 74.62 105 PRO A N 1
ATOM 836 C CA . PRO A 1 105 ? 9.964 -9.667 -12.327 1.00 74.62 105 PRO A CA 1
ATOM 837 C C . PRO A 1 105 ? 10.486 -10.685 -11.307 1.00 74.62 105 PRO A C 1
ATOM 839 O O . PRO A 1 105 ? 11.083 -10.321 -10.295 1.00 74.62 105 PRO A O 1
ATOM 842 N N . SER A 1 106 ? 10.340 -11.979 -11.610 1.00 68.56 106 SER A N 1
ATOM 843 C CA . SER A 1 106 ? 10.802 -13.083 -10.755 1.00 68.56 106 SER A CA 1
ATOM 844 C C . SER A 1 106 ? 12.274 -12.971 -10.368 1.00 68.56 106 SER A C 1
ATOM 846 O O . SER A 1 106 ? 12.636 -13.329 -9.256 1.00 68.56 106 SER A O 1
ATOM 848 N N . SER A 1 107 ? 13.096 -12.461 -11.285 1.00 62.72 107 SER A N 1
ATOM 849 C CA . SER A 1 107 ? 14.540 -12.268 -11.130 1.00 62.72 107 SER A CA 1
ATOM 850 C C . SER A 1 107 ? 14.924 -11.116 -10.199 1.00 62.72 107 SER A C 1
ATOM 852 O O . SER A 1 107 ? 16.099 -10.950 -9.899 1.00 62.72 107 SER A O 1
ATOM 854 N N . SER A 1 108 ? 13.959 -10.298 -9.777 1.00 57.62 108 SER A N 1
ATOM 855 C CA . SER A 1 108 ? 14.155 -9.148 -8.886 1.00 57.62 108 SER A CA 1
ATOM 856 C C . SER A 1 108 ? 13.580 -9.386 -7.483 1.00 57.62 108 SER A C 1
ATOM 858 O O . SER A 1 108 ? 13.527 -8.455 -6.686 1.00 57.62 108 SER A O 1
ATOM 860 N N . ARG A 1 109 ? 13.130 -10.616 -7.187 1.00 57.66 109 ARG A N 1
ATOM 861 C CA . ARG A 1 109 ? 12.664 -11.060 -5.867 1.00 57.66 109 ARG A CA 1
ATOM 862 C C . ARG A 1 109 ? 13.841 -11.726 -5.140 1.00 57.66 109 ARG A C 1
ATOM 864 O O . ARG A 1 109 ? 13.996 -12.939 -5.243 1.00 57.66 109 ARG A O 1
ATOM 871 N N . GLN A 1 110 ? 14.706 -10.924 -4.517 1.00 44.53 110 GLN A N 1
ATOM 872 C CA . GLN A 1 110 ? 15.741 -11.391 -3.581 1.00 44.53 110 GLN A CA 1
ATOM 873 C C . GLN A 1 110 ? 15.247 -11.254 -2.146 1.00 44.53 110 GLN A C 1
ATOM 875 O O . GLN A 1 110 ? 14.606 -10.219 -1.856 1.00 44.53 110 GLN A O 1
#

Organism: NCBI:txid53985

Sequence (110 aa):
MSKPALDKSSVDSLRFNGKPPHFAAWKSKLIIHLKALSDQRALEKLQHKHEKPLSRFEDLLESQPAMPPRPPAGDKEATWQNDLHETLLSTQSSYIKKLQCETLPSSSRQ

pLDDT: mean 80.27, std 13.04, range [30.28, 92.31]